Protein AF-A0A971GIY4-F1 (afdb_monomer)

Nearest PDB structures (foldseek):
  2h5n-assembly1_B  TM=6.852E-01  e=3.416E-02  Porphyromonas gingivalis

pLDDT: mean 82.73, std 12.18, range [29.19, 94.88]

Foldseek 3Di:
DPDQDDLLLLLLLLLLLCLLQCVVVDRDPVLVVLSVVLCVVSVPPPVVVSVVVSVVQPVDPVSSLVSLLVCLVPPCLLVSLLSSVVSNVVDPDGDPSSCVSSVSSCVSNVHDVVVSVVVD

Solvent-accessible surface area (backbone atoms only — not comparable to full-atom values): 7146 Å² total; per-residue (Å²): 127,86,81,74,76,51,73,69,55,48,38,50,42,52,51,52,43,51,47,47,58,38,68,88,73,63,77,48,73,68,54,53,50,52,47,51,55,51,41,53,76,70,66,59,74,63,60,71,61,50,48,54,51,33,60,75,68,43,82,46,72,65,48,45,50,55,54,49,60,73,42,50,83,49,90,52,54,69,59,44,51,51,51,45,52,51,52,47,68,75,41,95,74,76,51,77,78,36,44,47,64,57,51,50,47,23,63,67,52,76,45,64,60,71,63,58,66,75,73,112

Sequence (120 aa):
MPATMTRDEQKVLLAMCRYVINSDGIITEDEIGKLHEIISKAGLRDYDELFNEVDGEISSTDDLKIKIDSLKTSRNRKKIIQYCIQLSRMDSFITYDEVDIIVYAADAWDVNLKELMNKG

Radius of gyration: 13.17 Å; Cα contacts (8 Å, |Δi|>4): 98; chains: 1; bounding box: 33×27×30 Å

Structure (mmCIF, N/CA/C/O backbone):
data_AF-A0A971GIY4-F1
#
_entry.id   AF-A0A971GIY4-F1
#
loop_
_atom_site.group_PDB
_atom_site.id
_atom_site.type_symbol
_atom_site.label_atom_id
_atom_site.label_alt_id
_atom_site.label_comp_id
_atom_site.label_asym_id
_atom_site.label_entity_id
_atom_site.label_seq_id
_atom_site.pdbx_PDB_ins_code
_atom_site.Cartn_x
_atom_site.Cartn_y
_atom_site.Cartn_z
_atom_site.occupancy
_atom_site.B_iso_or_equiv
_atom_site.auth_seq_id
_atom_site.auth_comp_id
_atom_site.auth_asym_id
_atom_site.auth_atom_id
_atom_site.pdbx_PDB_model_num
ATOM 1 N N . MET A 1 1 ? -20.346 11.668 5.431 1.00 29.19 1 MET A N 1
ATOM 2 C CA . MET A 1 1 ? -19.066 12.366 5.175 1.00 29.19 1 MET A CA 1
ATOM 3 C C . MET A 1 1 ? -18.168 11.414 4.404 1.00 29.19 1 MET A C 1
ATOM 5 O O . MET A 1 1 ? -18.188 10.238 4.761 1.00 29.19 1 MET A O 1
ATOM 9 N N . PRO A 1 2 ? -17.444 11.846 3.356 1.00 45.22 2 PRO A N 1
ATOM 10 C CA . PRO A 1 2 ? -16.408 10.994 2.782 1.00 45.22 2 PRO A CA 1
ATOM 11 C C . PRO A 1 2 ? -15.403 10.703 3.899 1.00 45.22 2 PRO A C 1
ATOM 13 O O . PRO A 1 2 ? -14.942 11.627 4.564 1.00 45.22 2 PRO A O 1
ATOM 16 N N . ALA A 1 3 ? -15.164 9.427 4.190 1.00 58.69 3 ALA A N 1
ATOM 17 C CA . ALA A 1 3 ? -14.228 9.050 5.236 1.00 58.69 3 ALA A CA 1
ATOM 18 C C . ALA A 1 3 ? -12.821 9.447 4.775 1.00 58.69 3 ALA A C 1
ATOM 20 O O . ALA A 1 3 ? -12.294 8.886 3.815 1.00 58.69 3 ALA A O 1
ATOM 21 N N . THR A 1 4 ? -12.243 10.457 5.417 1.00 81.88 4 THR A N 1
ATOM 22 C CA . THR A 1 4 ? -10.824 10.775 5.271 1.00 81.88 4 THR A CA 1
ATOM 23 C C . THR A 1 4 ? -10.024 9.573 5.764 1.00 81.88 4 THR A C 1
ATOM 25 O O . THR A 1 4 ? -10.399 8.970 6.771 1.00 81.88 4 THR A O 1
ATOM 28 N N . MET A 1 5 ? -8.969 9.193 5.041 1.00 87.69 5 MET A N 1
ATOM 29 C CA . MET A 1 5 ? -8.117 8.088 5.477 1.00 87.69 5 MET A CA 1
ATOM 30 C C . MET A 1 5 ? -7.412 8.437 6.790 1.00 87.69 5 MET A C 1
ATOM 32 O O . MET A 1 5 ? -6.985 9.579 6.976 1.00 87.69 5 MET A O 1
ATOM 36 N N . THR A 1 6 ? -7.296 7.465 7.691 1.00 91.06 6 THR A N 1
ATOM 37 C CA . THR A 1 6 ? -6.450 7.578 8.887 1.00 91.06 6 THR A CA 1
ATOM 38 C C . THR A 1 6 ? -4.972 7.545 8.495 1.00 91.06 6 THR A C 1
ATOM 40 O O . THR A 1 6 ? -4.631 7.110 7.398 1.00 91.06 6 THR A O 1
ATOM 43 N N . ARG A 1 7 ? -4.070 7.961 9.394 1.00 89.00 7 ARG A N 1
ATOM 44 C CA . ARG A 1 7 ? -2.624 7.904 9.121 1.00 89.00 7 ARG A CA 1
ATOM 45 C C . ARG A 1 7 ? -2.156 6.473 8.821 1.00 89.00 7 ARG A C 1
ATOM 47 O O . ARG A 1 7 ? -1.392 6.283 7.887 1.00 89.00 7 ARG A O 1
ATOM 54 N N . ASP A 1 8 ? -2.678 5.467 9.524 1.00 91.12 8 ASP A N 1
ATOM 55 C CA . ASP A 1 8 ? -2.352 4.058 9.249 1.00 91.12 8 ASP A CA 1
ATOM 56 C C . ASP A 1 8 ? -2.860 3.593 7.877 1.00 91.12 8 ASP A C 1
ATOM 58 O O . ASP A 1 8 ? -2.151 2.899 7.153 1.00 91.12 8 ASP A O 1
ATOM 62 N N . GLU A 1 9 ? -4.062 4.015 7.475 1.00 92.81 9 GLU A N 1
ATOM 63 C CA . GLU A 1 9 ? -4.601 3.726 6.140 1.00 92.81 9 GLU A CA 1
ATOM 64 C C . GLU A 1 9 ? -3.770 4.392 5.037 1.00 92.81 9 GLU A C 1
ATOM 66 O O . GLU A 1 9 ? -3.538 3.793 3.988 1.00 92.81 9 GLU A O 1
ATOM 71 N N . GLN A 1 10 ? -3.288 5.611 5.285 1.00 91.94 10 GLN A N 1
ATOM 72 C CA . GLN A 1 10 ? -2.386 6.326 4.384 1.00 91.94 10 GLN A CA 1
ATOM 73 C C . GLN A 1 10 ? -1.034 5.615 4.257 1.00 91.94 10 GLN A C 1
ATOM 75 O O . GLN A 1 10 ? -0.548 5.446 3.140 1.00 91.94 10 GLN A O 1
ATOM 80 N N . LYS A 1 11 ? -0.460 5.150 5.376 1.00 91.94 11 LYS A N 1
ATOM 81 C CA . LYS A 1 11 ? 0.783 4.361 5.391 1.00 91.94 11 LYS A CA 1
ATOM 82 C C . LYS A 1 11 ? 0.642 3.084 4.578 1.00 91.94 11 LYS A C 1
ATOM 84 O O . LYS A 1 11 ? 1.487 2.806 3.734 1.00 91.94 11 LYS A O 1
ATOM 89 N N . VAL A 1 12 ? -0.437 2.331 4.800 1.00 93.38 12 VAL A N 1
ATOM 90 C CA . VAL A 1 12 ? -0.688 1.082 4.067 1.00 93.38 12 VAL A CA 1
ATOM 91 C C . VAL A 1 12 ? -0.891 1.346 2.581 1.00 93.38 12 VAL A C 1
ATOM 93 O O . VAL A 1 12 ? -0.303 0.639 1.770 1.00 93.38 12 VAL A O 1
ATOM 96 N N . LEU A 1 13 ? -1.647 2.384 2.210 1.00 93.12 13 LEU A N 1
ATOM 97 C CA . LEU A 1 13 ? -1.787 2.773 0.807 1.00 93.12 13 LEU A CA 1
ATOM 98 C C . LEU A 1 13 ? -0.425 3.074 0.171 1.00 93.12 13 LEU A C 1
ATOM 100 O O . LEU A 1 13 ? -0.110 2.513 -0.875 1.00 93.12 13 LEU A O 1
ATOM 104 N N . LEU A 1 14 ? 0.384 3.928 0.803 1.00 91.31 14 LEU A N 1
ATOM 105 C CA . LEU A 1 14 ? 1.689 4.306 0.268 1.00 91.31 14 LEU A CA 1
ATOM 106 C C . LEU A 1 14 ? 2.623 3.095 0.145 1.00 91.31 14 LEU A C 1
ATOM 108 O O . LEU A 1 14 ? 3.258 2.916 -0.891 1.00 91.31 14 LEU A O 1
ATOM 112 N N . ALA A 1 15 ? 2.671 2.240 1.166 1.00 91.44 15 ALA A N 1
ATOM 113 C CA . ALA A 1 15 ? 3.507 1.046 1.168 1.00 91.44 15 ALA A CA 1
ATOM 114 C C . ALA A 1 15 ? 3.085 0.029 0.097 1.00 91.44 15 ALA A C 1
ATOM 116 O O . ALA A 1 15 ? 3.938 -0.511 -0.605 1.00 91.44 15 ALA A O 1
ATOM 117 N N . MET A 1 16 ? 1.778 -0.191 -0.083 1.00 90.94 16 MET A N 1
ATOM 118 C CA . MET A 1 16 ? 1.265 -1.033 -1.167 1.00 90.94 16 MET A CA 1
ATOM 119 C C . MET A 1 16 ? 1.603 -0.443 -2.536 1.00 90.94 16 MET A C 1
ATOM 121 O O . MET A 1 16 ? 2.064 -1.166 -3.410 1.00 90.94 16 MET A O 1
ATOM 125 N N . CYS A 1 17 ? 1.418 0.865 -2.726 1.00 88.81 17 CYS A N 1
ATOM 126 C CA . CYS A 1 17 ? 1.769 1.528 -3.977 1.00 88.81 17 CYS A CA 1
ATOM 127 C C . CYS A 1 17 ? 3.269 1.427 -4.284 1.00 88.81 17 CYS A C 1
ATOM 129 O O . CYS A 1 17 ? 3.620 1.122 -5.418 1.00 88.81 17 CYS A O 1
ATOM 131 N N . ARG A 1 18 ? 4.139 1.609 -3.281 1.00 85.94 18 ARG A N 1
ATOM 132 C CA . ARG A 1 18 ? 5.591 1.418 -3.413 1.00 85.94 18 ARG A CA 1
ATOM 133 C C . ARG A 1 18 ? 5.938 -0.013 -3.817 1.00 85.94 18 ARG A C 1
ATOM 135 O O . ARG A 1 18 ? 6.818 -0.197 -4.641 1.00 85.94 18 ARG A O 1
ATOM 142 N N . TYR A 1 19 ? 5.260 -1.010 -3.250 1.00 85.88 19 TYR A N 1
ATOM 143 C CA . TYR A 1 19 ? 5.490 -2.409 -3.609 1.00 85.88 19 TYR A CA 1
ATOM 144 C C . TYR A 1 19 ? 5.118 -2.693 -5.069 1.00 85.88 19 TYR A C 1
ATOM 146 O O . TYR A 1 19 ? 5.875 -3.348 -5.773 1.00 85.88 19 TYR A O 1
ATOM 154 N N . VAL A 1 20 ? 3.988 -2.148 -5.529 1.00 83.69 20 VAL A N 1
ATOM 155 C CA . VAL A 1 20 ? 3.498 -2.325 -6.907 1.00 83.69 20 VAL A CA 1
ATOM 156 C C . VAL A 1 20 ? 4.458 -1.734 -7.946 1.00 83.69 20 VAL A C 1
ATOM 158 O O . VAL A 1 20 ? 4.572 -2.299 -9.020 1.00 83.69 20 VAL A O 1
ATOM 161 N N . ILE A 1 21 ? 5.145 -0.628 -7.640 1.00 80.25 21 ILE A N 1
ATOM 162 C CA . ILE A 1 21 ? 6.078 0.046 -8.571 1.00 80.25 21 ILE A CA 1
ATOM 163 C C . ILE A 1 21 ? 7.552 -0.343 -8.376 1.00 80.25 21 ILE A C 1
ATOM 165 O O . ILE A 1 21 ? 8.417 0.243 -9.004 1.00 80.25 21 ILE A O 1
ATOM 169 N N . ASN A 1 22 ? 7.872 -1.219 -7.420 1.00 74.94 22 ASN A N 1
ATOM 170 C CA . ASN A 1 22 ? 9.259 -1.583 -7.085 1.00 74.94 22 ASN A CA 1
ATOM 171 C C . ASN A 1 22 ? 9.495 -3.097 -7.179 1.00 74.94 22 ASN A C 1
ATOM 173 O O . ASN A 1 22 ? 10.428 -3.636 -6.583 1.00 74.94 22 ASN A O 1
ATOM 177 N N . SER A 1 23 ? 8.619 -3.809 -7.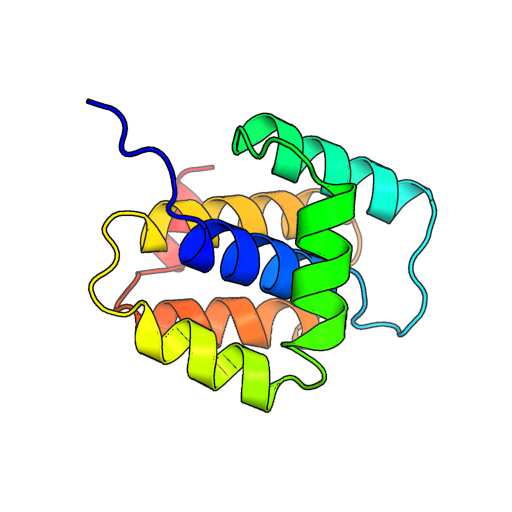875 1.00 62.75 23 SER A N 1
ATOM 178 C CA . SER A 1 23 ? 8.730 -5.250 -8.105 1.00 62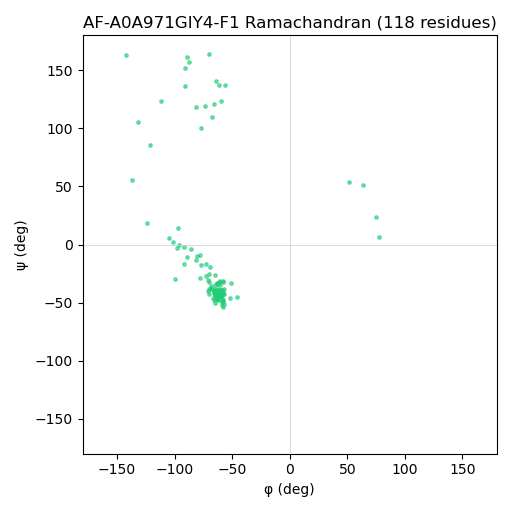.75 23 SER A CA 1
ATOM 179 C C . SER A 1 23 ? 9.965 -5.641 -8.909 1.00 62.75 23 SER A C 1
ATOM 181 O O . SER A 1 23 ? 10.541 -6.699 -8.661 1.00 62.75 23 SER A O 1
ATOM 183 N N . ASP A 1 24 ? 10.392 -4.793 -9.843 1.00 65.31 24 ASP A N 1
ATOM 184 C CA . ASP A 1 24 ? 11.569 -5.003 -10.687 1.00 65.31 24 ASP A CA 1
ATOM 185 C C . ASP A 1 24 ? 12.874 -4.523 -10.020 1.00 65.31 24 ASP A C 1
ATOM 187 O O . ASP A 1 24 ? 13.972 -4.743 -10.540 1.00 65.31 24 ASP A O 1
ATOM 191 N N . GLY A 1 25 ? 12.761 -3.920 -8.830 1.00 64.94 25 GLY A N 1
ATOM 192 C CA . GLY A 1 25 ? 13.865 -3.400 -8.034 1.00 64.94 25 GLY A CA 1
ATOM 193 C C . GLY A 1 25 ? 14.435 -2.063 -8.519 1.00 64.94 25 GLY A C 1
ATOM 194 O O . GLY A 1 25 ? 15.460 -1.636 -7.975 1.00 64.94 25 GLY A O 1
ATOM 195 N N . ILE A 1 26 ? 13.825 -1.405 -9.515 1.00 71.19 26 ILE A N 1
ATOM 196 C CA . ILE A 1 26 ? 14.273 -0.112 -10.048 1.00 71.19 26 ILE A CA 1
ATOM 197 C C . ILE A 1 26 ? 13.087 0.849 -10.147 1.00 71.19 26 ILE A C 1
ATOM 199 O O . ILE A 1 26 ? 12.320 0.810 -11.092 1.00 71.19 26 ILE A O 1
ATOM 203 N N . ILE A 1 27 ? 13.018 1.814 -9.229 1.00 72.31 27 ILE A N 1
ATOM 204 C CA . ILE A 1 27 ? 12.015 2.881 -9.308 1.00 72.31 27 ILE A CA 1
ATOM 205 C C . ILE A 1 27 ? 12.485 3.966 -10.288 1.00 72.31 27 ILE A C 1
ATOM 207 O O . ILE A 1 27 ? 13.505 4.629 -10.065 1.00 72.31 27 ILE A O 1
ATOM 211 N N . THR A 1 28 ? 11.719 4.182 -11.351 1.00 79.00 28 THR A N 1
ATOM 212 C CA . THR A 1 28 ? 11.931 5.216 -12.373 1.00 79.00 28 THR A CA 1
ATOM 213 C C . THR A 1 28 ? 11.251 6.547 -12.021 1.00 79.00 28 THR A C 1
ATOM 215 O O . THR A 1 28 ? 10.323 6.613 -11.211 1.00 79.00 28 THR A O 1
ATOM 218 N N . GLU A 1 29 ? 11.681 7.647 -12.656 1.00 81.62 29 GLU A N 1
ATOM 219 C CA . GLU A 1 29 ? 11.042 8.965 -12.482 1.00 81.62 29 GLU A CA 1
ATOM 220 C C . GLU A 1 29 ? 9.565 8.964 -12.915 1.00 81.62 29 GLU A C 1
ATOM 222 O O . GLU A 1 29 ? 8.730 9.612 -12.277 1.00 81.62 29 GLU A O 1
ATOM 227 N N . ASP A 1 30 ? 9.224 8.196 -13.953 1.00 81.69 30 ASP A N 1
ATOM 228 C CA . ASP A 1 30 ? 7.847 8.055 -14.430 1.00 81.69 30 ASP A CA 1
ATOM 229 C C . ASP A 1 30 ? 6.957 7.374 -13.377 1.00 81.69 30 ASP A C 1
ATOM 231 O O . ASP A 1 30 ? 5.828 7.809 -13.136 1.00 81.69 30 ASP A O 1
ATOM 235 N N . GLU A 1 31 ? 7.456 6.342 -12.698 1.00 79.12 31 GLU A N 1
ATOM 236 C CA . GLU A 1 31 ? 6.731 5.653 -11.621 1.00 79.12 31 GLU A CA 1
ATOM 237 C C . GLU A 1 31 ? 6.549 6.530 -10.388 1.00 79.12 31 GLU A C 1
ATOM 239 O O . GLU A 1 31 ? 5.467 6.540 -9.793 1.00 79.12 31 GLU A O 1
ATOM 244 N N . ILE A 1 32 ? 7.560 7.331 -10.046 1.00 82.75 32 ILE A N 1
ATOM 245 C CA . ILE A 1 32 ? 7.450 8.354 -9.000 1.00 82.75 32 ILE A CA 1
ATOM 246 C C . ILE A 1 32 ? 6.343 9.352 -9.364 1.00 82.75 32 ILE A C 1
ATOM 248 O O . ILE A 1 32 ? 5.496 9.673 -8.526 1.00 82.75 32 ILE A O 1
ATOM 252 N N . GLY A 1 33 ? 6.281 9.794 -10.623 1.00 84.81 33 GLY A N 1
ATOM 253 C CA . GLY A 1 33 ? 5.212 10.660 -11.123 1.00 84.81 33 GLY A CA 1
ATOM 254 C C . GLY A 1 33 ? 3.816 10.044 -10.960 1.00 84.81 33 GLY A C 1
ATOM 255 O O . GLY A 1 33 ? 2.910 10.688 -10.418 1.00 84.81 33 GLY A O 1
ATOM 256 N N . LYS A 1 34 ? 3.643 8.777 -11.359 1.00 85.12 34 LYS A N 1
ATOM 257 C CA . LYS A 1 34 ? 2.374 8.035 -11.205 1.00 85.12 34 LYS A CA 1
ATOM 258 C C . LYS A 1 34 ? 1.991 7.862 -9.734 1.00 85.12 34 LYS A C 1
ATOM 260 O O . LYS A 1 34 ? 0.822 8.035 -9.374 1.00 85.12 34 LYS A O 1
ATOM 265 N N . LEU A 1 35 ? 2.964 7.569 -8.870 1.00 85.56 35 LEU A N 1
ATOM 266 C CA . LEU A 1 35 ? 2.760 7.478 -7.428 1.00 85.56 35 LEU A CA 1
ATOM 267 C C . LEU A 1 35 ? 2.233 8.805 -6.876 1.00 85.56 35 LEU A C 1
ATOM 269 O O . LEU A 1 35 ? 1.181 8.822 -6.236 1.00 85.56 35 LEU A O 1
ATOM 273 N N . HIS A 1 36 ? 2.894 9.926 -7.177 1.00 86.50 36 HIS A N 1
ATOM 274 C CA . HIS A 1 36 ? 2.443 11.249 -6.740 1.00 86.50 36 HIS A CA 1
ATOM 275 C C . HIS A 1 36 ? 1.022 11.576 -7.212 1.00 86.50 36 HIS A C 1
ATOM 277 O O . HIS A 1 36 ? 0.240 12.145 -6.442 1.00 86.50 36 HIS A O 1
ATOM 283 N N . GLU A 1 37 ? 0.647 11.187 -8.433 1.00 87.50 37 GLU A N 1
ATOM 284 C CA . GLU A 1 37 ? -0.719 11.364 -8.931 1.00 87.50 37 GLU A CA 1
ATOM 285 C C . GLU A 1 37 ? -1.740 10.603 -8.068 1.00 87.50 37 GLU A C 1
ATOM 287 O O . GLU A 1 37 ? -2.773 11.163 -7.684 1.00 87.50 37 GLU A O 1
ATOM 292 N N . ILE A 1 38 ? -1.448 9.353 -7.704 1.00 88.19 38 ILE A N 1
ATOM 293 C CA . ILE A 1 38 ? -2.316 8.530 -6.851 1.00 88.19 38 ILE A CA 1
ATOM 294 C C . ILE A 1 38 ? -2.412 9.090 -5.431 1.00 88.19 38 ILE A C 1
ATOM 296 O O . ILE A 1 38 ? -3.518 9.228 -4.902 1.00 88.19 38 ILE A O 1
ATOM 300 N N . ILE A 1 39 ? -1.285 9.473 -4.831 1.00 85.38 39 ILE A N 1
ATOM 301 C CA . ILE A 1 39 ? -1.230 10.077 -3.491 1.00 85.38 39 ILE A CA 1
ATOM 302 C C . ILE A 1 39 ? -2.039 11.381 -3.450 1.00 85.38 39 ILE A C 1
ATOM 304 O O . ILE A 1 39 ? -2.853 11.585 -2.542 1.00 85.38 39 ILE A O 1
ATOM 308 N N . SER A 1 40 ? -1.894 12.224 -4.474 1.00 85.81 40 SER A N 1
ATOM 309 C CA . SER A 1 40 ? -2.659 13.464 -4.619 1.00 85.81 40 SER A CA 1
ATOM 310 C C . SER A 1 40 ? -4.163 13.194 -4.760 1.00 85.81 40 SER A C 1
ATOM 312 O O . SER A 1 40 ? -4.970 13.767 -4.022 1.00 85.81 40 SER A O 1
ATOM 314 N N . LYS A 1 41 ? -4.567 12.243 -5.619 1.00 85.81 41 LYS A N 1
ATOM 315 C CA . LYS A 1 41 ? -5.976 11.814 -5.778 1.00 85.81 41 LYS A CA 1
ATOM 316 C C . LYS A 1 41 ? -6.575 11.230 -4.501 1.00 85.81 41 LYS A C 1
ATOM 318 O O . LYS A 1 41 ? -7.781 11.347 -4.268 1.00 85.81 41 LYS A O 1
ATOM 323 N N . ALA A 1 42 ? -5.758 10.570 -3.692 1.00 83.12 42 ALA A N 1
ATOM 324 C CA . ALA A 1 42 ? -6.156 10.028 -2.402 1.00 83.12 42 ALA A CA 1
ATOM 325 C C . ALA A 1 42 ? -6.242 11.104 -1.303 1.00 83.12 42 ALA A C 1
ATOM 327 O O . ALA A 1 42 ? -6.816 10.848 -0.240 1.00 83.12 42 ALA A O 1
ATOM 328 N N . GLY A 1 43 ? -5.780 12.326 -1.586 1.00 83.44 43 GLY A N 1
ATOM 329 C CA . GLY A 1 43 ? -5.840 13.471 -0.681 1.00 83.44 43 GLY A CA 1
ATOM 330 C C . GLY A 1 43 ? -4.822 13.388 0.452 1.00 83.44 43 GLY A C 1
ATOM 331 O O . GLY A 1 43 ? -5.052 13.969 1.515 1.00 83.44 43 GLY A O 1
ATOM 332 N N . LEU A 1 44 ? -3.735 12.640 0.251 1.00 82.25 44 LEU A N 1
ATOM 333 C CA . LEU A 1 44 ? -2.665 12.519 1.228 1.00 82.25 44 LEU A CA 1
ATOM 334 C C . LEU A 1 44 ? -1.860 13.815 1.229 1.00 82.25 44 LEU A C 1
ATOM 336 O O . LEU A 1 44 ? -1.315 14.235 0.210 1.00 82.25 44 LEU A O 1
ATOM 340 N N . ARG A 1 45 ? -1.837 14.463 2.390 1.00 72.00 45 ARG A N 1
ATOM 341 C CA . ARG A 1 45 ? -0.978 15.614 2.661 1.00 72.00 45 ARG A CA 1
ATOM 342 C C . ARG A 1 45 ? 0.334 15.099 3.246 1.00 72.00 45 ARG A C 1
ATOM 344 O O . ARG A 1 45 ? 0.343 14.028 3.850 1.00 72.00 45 ARG A O 1
ATOM 351 N N . ASP A 1 46 ? 1.408 15.853 3.035 1.00 81.62 46 ASP A N 1
ATOM 352 C CA . ASP A 1 46 ? 2.716 15.587 3.645 1.00 81.62 46 ASP A CA 1
ATOM 353 C C . ASP A 1 46 ? 3.337 14.250 3.197 1.00 81.62 46 ASP A C 1
ATOM 355 O O . ASP A 1 46 ? 3.746 13.419 4.006 1.00 81.62 46 ASP A O 1
ATOM 359 N N . TYR A 1 47 ? 3.390 14.041 1.875 1.00 82.75 47 TYR A N 1
ATOM 360 C CA . TYR A 1 47 ? 3.949 12.8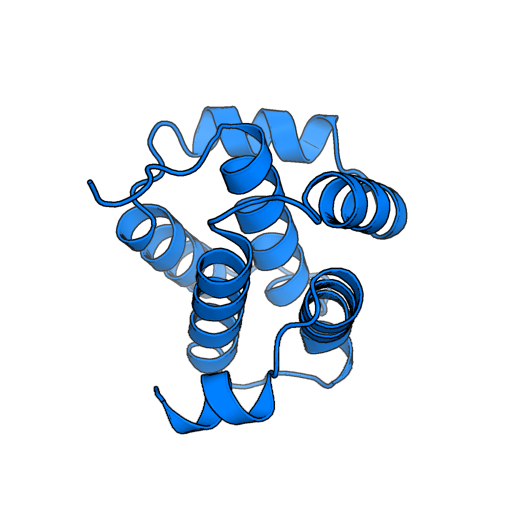31 1.262 1.00 82.75 47 TYR A CA 1
ATOM 361 C C . TYR A 1 47 ? 5.354 12.501 1.774 1.00 82.75 47 TYR A C 1
ATOM 363 O O . TYR A 1 47 ? 5.593 11.354 2.128 1.00 82.75 47 TYR A O 1
ATOM 371 N N . ASP A 1 48 ? 6.252 13.486 1.858 1.00 84.62 48 ASP A N 1
ATOM 372 C CA . ASP A 1 48 ? 7.644 13.253 2.263 1.00 84.62 48 ASP A CA 1
ATOM 373 C C . ASP A 1 48 ? 7.746 12.715 3.697 1.00 84.62 48 ASP A C 1
ATOM 375 O O . ASP A 1 48 ? 8.515 11.797 3.977 1.00 84.62 48 ASP A O 1
ATOM 379 N N . GLU A 1 49 ? 6.942 13.252 4.618 1.00 88.19 49 GLU A N 1
ATOM 380 C CA . GLU A 1 49 ? 6.890 12.772 6.001 1.00 88.19 49 GLU A CA 1
ATOM 381 C C . GLU A 1 49 ? 6.336 11.346 6.054 1.00 88.19 49 GLU A C 1
ATOM 383 O O . GLU A 1 49 ? 6.938 10.464 6.665 1.00 88.19 49 GLU A O 1
ATOM 388 N N . LEU A 1 50 ? 5.223 11.098 5.361 1.00 88.69 50 LEU A N 1
ATOM 389 C CA . LEU A 1 50 ? 4.616 9.775 5.310 1.00 88.69 50 LEU A CA 1
ATOM 390 C C . LEU A 1 50 ? 5.544 8.740 4.668 1.00 88.69 50 LEU A C 1
ATOM 392 O O . LEU A 1 50 ? 5.586 7.598 5.117 1.00 88.69 50 LEU A O 1
ATOM 396 N N . PHE A 1 51 ? 6.280 9.131 3.632 1.00 87.69 51 PHE A N 1
ATOM 397 C CA . PHE A 1 51 ? 7.261 8.283 2.975 1.00 87.69 51 PHE A CA 1
ATOM 398 C C . PHE A 1 51 ? 8.371 7.891 3.945 1.00 87.69 51 PHE A C 1
ATOM 400 O O . PHE A 1 51 ? 8.658 6.705 4.071 1.00 87.69 51 PHE A O 1
ATOM 407 N N . ASN A 1 52 ? 8.920 8.850 4.693 1.00 87.56 52 ASN A N 1
ATOM 408 C CA . ASN A 1 52 ? 9.933 8.573 5.713 1.00 87.56 52 ASN A CA 1
ATOM 409 C C . ASN A 1 52 ? 9.399 7.663 6.833 1.00 87.56 52 ASN A C 1
ATOM 411 O O . ASN A 1 52 ? 10.103 6.761 7.282 1.00 87.56 52 ASN A O 1
ATOM 415 N N . GLU A 1 53 ? 8.152 7.863 7.273 1.00 89.81 53 GLU A N 1
ATOM 416 C CA . GLU A 1 53 ? 7.508 6.976 8.251 1.00 89.81 53 GLU A CA 1
ATOM 417 C C . GLU A 1 53 ? 7.350 5.552 7.705 1.00 89.81 53 GLU A C 1
ATOM 419 O O . GLU A 1 53 ? 7.659 4.585 8.397 1.00 89.81 53 GLU A O 1
ATOM 424 N N . VAL A 1 54 ? 6.880 5.412 6.463 1.00 89.44 54 VAL A N 1
ATOM 425 C CA . VAL A 1 54 ? 6.713 4.107 5.813 1.00 89.44 54 VAL A CA 1
ATOM 426 C C . VAL A 1 54 ? 8.057 3.418 5.612 1.00 89.44 54 VAL A C 1
ATOM 428 O O . VAL A 1 54 ? 8.155 2.231 5.894 1.00 89.44 54 VAL A O 1
ATOM 431 N N . ASP A 1 55 ? 9.088 4.135 5.170 1.00 86.31 55 ASP A N 1
ATOM 432 C CA . ASP A 1 55 ? 10.423 3.570 4.960 1.00 86.31 55 ASP A CA 1
ATOM 433 C C . ASP A 1 55 ? 11.070 3.102 6.275 1.00 86.31 55 ASP A C 1
ATOM 435 O O . ASP A 1 55 ? 11.735 2.070 6.306 1.00 86.31 55 ASP A O 1
ATOM 439 N N . GLY A 1 56 ? 10.810 3.805 7.383 1.00 86.44 56 GLY A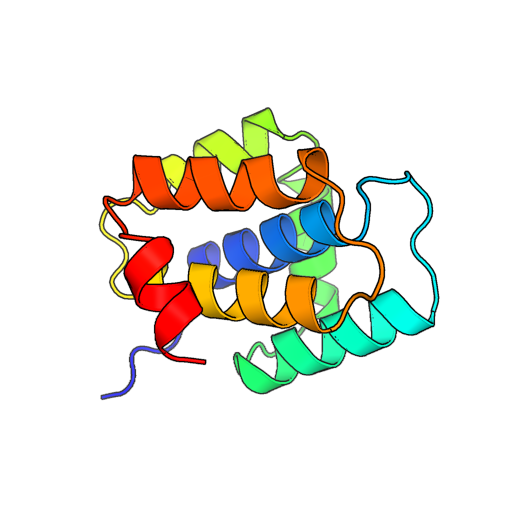 N 1
ATOM 440 C CA . GLY A 1 56 ? 11.277 3.408 8.713 1.00 86.44 56 GLY A CA 1
ATOM 441 C C . GLY A 1 56 ? 10.469 2.284 9.379 1.00 86.44 56 GLY A C 1
ATOM 442 O O . GLY A 1 56 ? 11.020 1.551 10.199 1.00 86.44 56 GLY A O 1
ATOM 443 N N . GLU A 1 57 ? 9.175 2.146 9.069 1.00 88.00 57 GLU A N 1
ATOM 444 C CA . GLU A 1 57 ? 8.280 1.167 9.714 1.00 88.00 57 GLU A CA 1
ATOM 445 C C . GLU A 1 57 ? 8.036 -0.108 8.898 1.00 88.00 57 GLU A C 1
ATOM 447 O O . GLU A 1 57 ? 7.735 -1.151 9.478 1.00 88.00 57 GLU A O 1
ATOM 452 N N . ILE A 1 58 ? 8.082 -0.026 7.569 1.00 88.12 58 ILE A N 1
ATOM 453 C CA . ILE A 1 58 ? 7.706 -1.107 6.653 1.00 88.12 58 ILE A CA 1
ATOM 454 C C . ILE A 1 58 ? 8.924 -1.425 5.793 1.00 88.12 58 ILE A C 1
ATOM 456 O O . ILE A 1 58 ? 9.096 -0.913 4.688 1.00 88.12 58 ILE A O 1
ATOM 460 N N . SER A 1 59 ? 9.778 -2.286 6.340 1.00 85.00 59 SER A N 1
ATOM 461 C CA . SER A 1 59 ? 11.050 -2.673 5.725 1.00 85.00 59 SER A CA 1
ATOM 462 C C . SER A 1 59 ? 10.940 -3.919 4.845 1.00 85.00 59 SER A C 1
ATOM 464 O O . SER A 1 59 ? 11.819 -4.197 4.030 1.00 85.00 59 SER A O 1
ATOM 466 N N . SER A 1 60 ? 9.858 -4.682 5.010 1.00 87.06 60 SER A N 1
ATOM 467 C CA . SER A 1 60 ? 9.641 -5.962 4.346 1.00 87.06 60 SER A CA 1
ATOM 468 C C . SER A 1 60 ? 8.182 -6.159 3.933 1.00 87.06 60 SER A C 1
ATOM 470 O O . SER A 1 60 ? 7.260 -5.512 4.438 1.00 87.06 60 SER A O 1
ATOM 472 N N . THR A 1 61 ? 7.952 -7.111 3.027 1.00 87.06 61 THR A N 1
ATOM 473 C CA . THR A 1 61 ? 6.596 -7.533 2.652 1.00 87.06 61 THR A CA 1
ATOM 474 C C . THR A 1 61 ? 5.822 -8.100 3.845 1.00 87.06 61 THR A C 1
ATOM 476 O O . THR A 1 61 ? 4.607 -7.936 3.908 1.00 87.06 61 THR A O 1
ATOM 479 N N . ASP A 1 62 ? 6.495 -8.730 4.810 1.00 90.19 62 ASP A N 1
ATOM 480 C CA . ASP A 1 62 ? 5.838 -9.266 6.006 1.00 90.19 62 ASP A CA 1
ATOM 481 C C . ASP A 1 62 ? 5.363 -8.146 6.944 1.00 90.19 62 ASP A C 1
ATOM 483 O O . ASP A 1 62 ? 4.227 -8.202 7.422 1.00 90.19 62 ASP A O 1
ATOM 487 N N . ASP A 1 63 ? 6.149 -7.076 7.116 1.00 91.81 63 ASP A N 1
ATOM 488 C CA . ASP A 1 63 ? 5.716 -5.877 7.854 1.00 91.81 63 ASP A CA 1
ATOM 489 C C . ASP A 1 63 ? 4.462 -5.265 7.214 1.00 91.81 63 ASP A C 1
ATOM 491 O O . ASP A 1 63 ? 3.500 -4.896 7.899 1.00 91.81 63 ASP A O 1
ATOM 495 N N . LEU A 1 64 ? 4.443 -5.207 5.879 1.00 92.00 64 LEU A N 1
ATOM 496 C CA . LEU A 1 64 ? 3.301 -4.707 5.123 1.00 92.00 64 LEU A CA 1
ATOM 497 C C . LEU A 1 64 ? 2.064 -5.588 5.324 1.00 92.00 64 LEU A C 1
ATOM 499 O O . LEU A 1 64 ? 0.980 -5.065 5.583 1.00 92.00 64 LEU A O 1
ATOM 503 N N . LYS A 1 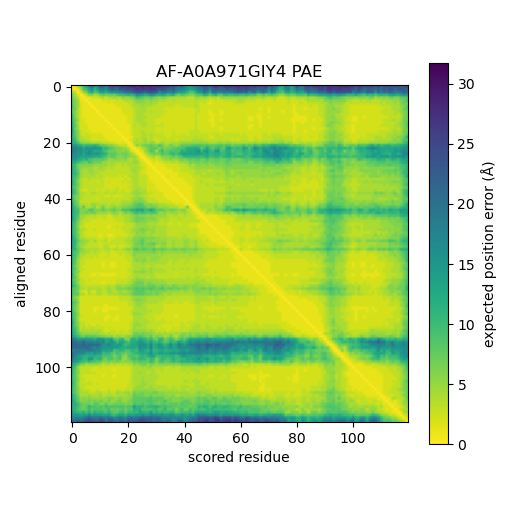65 ? 2.210 -6.915 5.268 1.00 93.31 65 LYS A N 1
ATOM 504 C CA . LYS A 1 65 ? 1.112 -7.861 5.527 1.00 93.31 65 LYS A CA 1
ATOM 505 C C . LYS A 1 65 ? 0.537 -7.696 6.933 1.00 93.31 65 LYS A C 1
ATOM 507 O O . LYS A 1 65 ? -0.681 -7.632 7.081 1.00 93.31 65 LYS A O 1
ATOM 512 N N . ILE A 1 66 ? 1.387 -7.519 7.947 1.00 94.12 66 ILE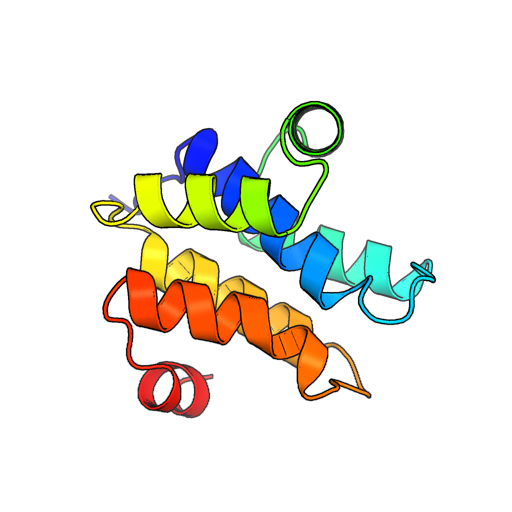 A N 1
ATOM 513 C CA . ILE A 1 66 ? 0.955 -7.251 9.330 1.00 94.12 66 ILE A CA 1
ATOM 514 C C . ILE A 1 66 ? 0.130 -5.958 9.408 1.00 94.12 66 ILE A C 1
ATOM 516 O O . ILE A 1 66 ? -0.922 -5.922 10.053 1.0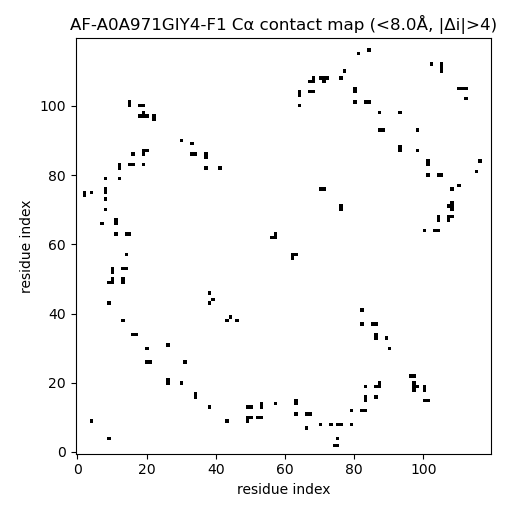0 94.12 66 ILE A O 1
ATOM 520 N N . LYS A 1 67 ? 0.575 -4.888 8.739 1.00 93.38 67 LYS A N 1
ATOM 521 C CA . LYS A 1 67 ? -0.162 -3.614 8.692 1.00 93.38 67 LYS A CA 1
ATOM 522 C C . LYS A 1 67 ? -1.469 -3.729 7.900 1.00 93.38 67 LYS A C 1
ATOM 524 O O . LYS A 1 67 ? -2.467 -3.130 8.286 1.00 93.38 67 LYS A O 1
ATOM 529 N N . ILE A 1 68 ? -1.504 -4.518 6.830 1.00 94.56 68 ILE A N 1
ATOM 530 C CA . ILE A 1 68 ? -2.738 -4.824 6.093 1.00 94.56 68 ILE A CA 1
ATOM 531 C C . ILE A 1 68 ? -3.728 -5.552 7.011 1.00 94.56 68 ILE A C 1
ATOM 533 O O . ILE A 1 68 ? -4.892 -5.155 7.115 1.00 94.56 68 ILE A O 1
ATOM 537 N N . ASP A 1 69 ? -3.268 -6.572 7.731 1.00 94.62 69 ASP A N 1
ATOM 538 C CA . ASP A 1 69 ? -4.095 -7.358 8.645 1.00 94.62 69 ASP A CA 1
ATOM 539 C C . ASP A 1 69 ? -4.667 -6.527 9.801 1.00 94.62 69 ASP A C 1
ATOM 541 O O . ASP A 1 69 ? -5.803 -6.761 10.229 1.00 94.62 69 ASP A O 1
ATOM 545 N N . SER A 1 70 ? -3.933 -5.520 10.282 1.00 93.50 70 SER A N 1
ATOM 546 C CA . SER A 1 70 ? -4.420 -4.625 11.339 1.00 93.50 70 SER A CA 1
ATOM 547 C C . SER A 1 70 ? -5.565 -3.710 10.876 1.00 93.50 70 SER A C 1
ATOM 549 O O . SER A 1 70 ? -6.356 -3.245 11.699 1.00 93.50 70 SER A O 1
ATOM 551 N N . LEU A 1 71 ? -5.726 -3.514 9.561 1.00 93.12 71 LEU A N 1
ATOM 552 C CA . LEU A 1 71 ? -6.759 -2.667 8.957 1.00 93.12 71 LEU A CA 1
ATOM 553 C C . LEU A 1 71 ? -8.009 -3.425 8.481 1.00 93.12 71 LEU A C 1
ATOM 555 O O . LEU A 1 71 ? -8.848 -2.844 7.791 1.00 93.12 71 LEU A O 1
ATOM 559 N N . LYS A 1 72 ? -8.218 -4.684 8.886 1.00 89.56 72 LYS A N 1
ATOM 560 C CA . LYS A 1 72 ? -9.404 -5.488 8.501 1.00 89.56 72 LYS A CA 1
ATOM 561 C C . LYS A 1 72 ? -10.752 -4.796 8.737 1.00 89.56 72 LYS A C 1
ATOM 563 O O . LYS A 1 72 ? -11.700 -4.980 7.974 1.00 89.56 72 LYS A O 1
ATOM 568 N N . THR A 1 73 ? -10.847 -3.968 9.774 1.00 88.19 73 THR A N 1
ATOM 569 C CA . THR A 1 73 ? -12.071 -3.231 10.134 1.00 88.19 73 THR A CA 1
ATOM 570 C C . THR A 1 73 ? -12.156 -1.836 9.506 1.00 88.19 73 THR A C 1
ATOM 572 O O . THR A 1 73 ? -13.177 -1.157 9.662 1.00 88.19 73 THR A O 1
ATOM 575 N N . SER A 1 74 ? -11.133 -1.414 8.752 1.00 90.44 74 SER A N 1
ATOM 576 C CA . SER A 1 74 ? -11.099 -0.126 8.058 1.00 90.44 74 SER A CA 1
ATOM 577 C C . SER A 1 74 ? -12.300 0.030 7.126 1.00 90.44 74 SER A C 1
ATOM 579 O O . SER A 1 74 ? -12.674 -0.876 6.373 1.00 90.44 74 SER A O 1
ATOM 581 N N . ARG A 1 75 ? -12.895 1.226 7.126 1.00 90.25 75 ARG A N 1
ATOM 582 C CA . ARG A 1 75 ? -13.961 1.596 6.178 1.00 90.25 75 ARG A CA 1
ATOM 583 C C . ARG A 1 75 ? -13.412 1.936 4.790 1.00 90.25 75 ARG A C 1
ATOM 585 O O . ARG A 1 75 ? -14.170 1.915 3.824 1.00 90.25 75 ARG A O 1
ATOM 592 N N . ASN A 1 76 ? -12.113 2.216 4.690 1.00 91.31 76 ASN A N 1
ATOM 593 C CA . ASN A 1 76 ? -11.441 2.667 3.475 1.00 91.31 76 ASN A CA 1
ATOM 594 C C . ASN A 1 76 ? -10.725 1.544 2.709 1.00 91.31 76 ASN A C 1
ATOM 596 O O . ASN A 1 76 ? -10.261 1.789 1.601 1.00 91.31 76 ASN A O 1
ATOM 600 N N . ARG A 1 77 ? -10.711 0.306 3.218 1.00 92.31 77 ARG A N 1
ATOM 601 C CA . ARG A 1 77 ? -10.064 -0.867 2.594 1.00 92.31 77 ARG A CA 1
ATOM 602 C C . ARG A 1 77 ? -10.337 -1.048 1.092 1.00 92.31 77 ARG A C 1
ATOM 604 O O . ARG A 1 77 ? -9.414 -1.222 0.304 1.00 92.31 77 ARG A O 1
ATOM 611 N N . LYS A 1 78 ? -11.597 -0.896 0.657 1.00 90.94 78 LYS A N 1
ATOM 612 C CA . LYS A 1 78 ? -11.960 -0.956 -0.775 1.00 90.94 78 LYS A CA 1
ATOM 613 C C . LYS A 1 78 ? -11.327 0.177 -1.584 1.00 90.94 78 LYS A C 1
ATOM 615 O O . LYS A 1 78 ? -10.894 -0.045 -2.707 1.00 90.94 78 LYS A O 1
ATOM 620 N N . LYS A 1 79 ? -11.279 1.380 -1.011 1.00 90.94 79 LYS A N 1
ATOM 621 C CA . LYS A 1 79 ? -10.712 2.571 -1.647 1.00 90.94 79 LYS A CA 1
ATOM 622 C C . LYS A 1 79 ? -9.189 2.467 -1.766 1.00 90.94 79 LYS A C 1
ATOM 624 O O . LYS A 1 79 ? -8.646 2.853 -2.792 1.00 90.94 79 LYS A O 1
ATOM 629 N N . ILE A 1 80 ? -8.523 1.900 -0.758 1.00 92.12 80 ILE A N 1
ATOM 630 C CA . ILE A 1 80 ? -7.082 1.600 -0.796 1.00 92.12 80 ILE A CA 1
ATOM 631 C C . ILE A 1 80 ? -6.781 0.667 -1.975 1.00 92.12 80 ILE A C 1
ATOM 633 O O . ILE A 1 80 ? -6.008 1.032 -2.855 1.00 92.12 80 ILE A O 1
ATOM 637 N N . ILE A 1 81 ? -7.481 -0.472 -2.063 1.00 90.88 81 ILE A N 1
ATOM 638 C CA . ILE A 1 81 ? -7.320 -1.423 -3.176 1.00 90.88 81 ILE A CA 1
ATOM 639 C C . ILE A 1 81 ? -7.581 -0.755 -4.532 1.00 90.88 81 ILE A C 1
ATOM 641 O O . ILE A 1 81 ? -6.833 -0.976 -5.479 1.00 90.88 81 ILE A O 1
ATOM 645 N N . GLN A 1 82 ? -8.621 0.078 -4.641 1.00 89.94 82 GLN A N 1
ATOM 646 C CA . GLN A 1 82 ? -8.928 0.790 -5.885 1.00 89.94 82 GLN A CA 1
ATOM 647 C C . GLN A 1 82 ? -7.774 1.674 -6.361 1.00 89.94 82 GLN A C 1
ATOM 649 O O . GLN A 1 82 ? -7.479 1.673 -7.553 1.00 89.94 82 GLN A O 1
ATOM 654 N N . TYR A 1 83 ? -7.117 2.407 -5.460 1.00 90.62 83 TYR A N 1
ATOM 655 C CA . TYR A 1 83 ? -5.961 3.221 -5.830 1.00 90.62 83 TYR A CA 1
ATOM 656 C C . TYR A 1 83 ? -4.776 2.368 -6.282 1.00 90.62 83 TYR A C 1
ATOM 658 O O . TYR A 1 83 ? -4.149 2.707 -7.281 1.00 90.62 83 TYR A O 1
ATOM 666 N N . CYS A 1 84 ? -4.511 1.238 -5.623 1.00 88.81 84 CYS A N 1
ATOM 667 C CA . CYS A 1 84 ? -3.451 0.324 -6.049 1.00 88.81 84 CYS A CA 1
ATOM 668 C C . CYS A 1 84 ? -3.732 -0.284 -7.435 1.00 88.81 84 CYS A C 1
ATOM 670 O O . CYS A 1 84 ? -2.828 -0.343 -8.259 1.00 88.81 84 CYS A O 1
ATOM 672 N N . ILE A 1 85 ? -4.984 -0.658 -7.734 1.00 85.88 85 ILE A N 1
ATOM 673 C CA . ILE A 1 85 ? -5.386 -1.136 -9.073 1.00 85.88 85 ILE A CA 1
ATOM 674 C C . ILE A 1 85 ? -5.252 -0.026 -10.124 1.00 85.88 85 ILE A C 1
ATOM 676 O O . ILE A 1 85 ? -4.878 -0.285 -11.265 1.00 85.88 85 ILE A O 1
ATOM 680 N N . GLN A 1 86 ? -5.595 1.218 -9.779 1.00 86.50 86 GLN A N 1
ATOM 681 C CA . GLN A 1 86 ? -5.410 2.348 -10.692 1.00 86.50 86 GLN A CA 1
ATOM 682 C C . GLN A 1 86 ? -3.930 2.572 -10.990 1.00 86.50 86 GLN A C 1
ATOM 684 O O . GLN A 1 86 ? -3.581 2.714 -12.157 1.00 86.50 86 GLN A O 1
ATOM 689 N N . LEU A 1 87 ? -3.083 2.557 -9.956 1.00 85.44 87 LEU A N 1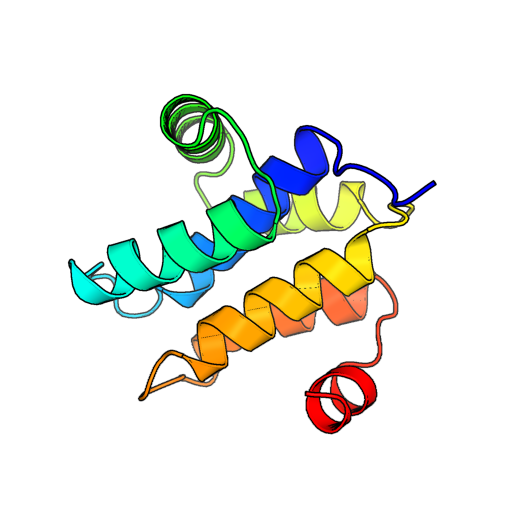
ATOM 690 C CA . LEU A 1 87 ? -1.638 2.691 -10.109 1.00 85.44 87 LEU A CA 1
ATOM 691 C C . LEU A 1 87 ? -1.084 1.593 -11.009 1.00 85.44 87 LEU A C 1
ATOM 693 O O . LEU A 1 87 ? -0.386 1.895 -11.970 1.00 85.44 87 LEU A O 1
ATOM 697 N N . SER A 1 88 ? -1.463 0.341 -10.740 1.00 80.38 88 SER A N 1
ATOM 698 C CA . SER A 1 88 ? -0.999 -0.790 -11.529 1.00 80.38 88 SER A CA 1
ATOM 699 C C . SER A 1 88 ? -1.397 -0.612 -12.998 1.00 80.38 88 SER A C 1
ATOM 701 O O . SER A 1 88 ? -0.560 -0.734 -13.875 1.00 80.38 88 SER A O 1
ATOM 703 N N . ARG A 1 89 ? -2.644 -0.220 -13.301 1.00 79.06 89 ARG A N 1
ATOM 704 C CA . ARG A 1 89 ? -3.117 0.015 -14.685 1.00 79.06 89 ARG A CA 1
ATOM 705 C C . ARG A 1 89 ? -2.438 1.175 -15.410 1.00 79.06 89 ARG A C 1
ATOM 707 O O . ARG A 1 89 ? -2.460 1.206 -16.638 1.00 79.06 89 ARG A O 1
ATOM 714 N N . MET A 1 90 ? -1.940 2.167 -14.675 1.00 77.38 90 MET A N 1
ATOM 715 C CA . MET A 1 90 ? -1.142 3.252 -15.253 1.00 77.38 90 MET A CA 1
ATOM 716 C C . MET A 1 90 ? 0.246 2.759 -15.654 1.00 77.38 90 MET A C 1
ATOM 718 O O . MET A 1 90 ? 0.944 3.438 -16.415 1.00 77.38 90 MET A O 1
ATOM 722 N N . ASP A 1 91 ? 0.655 1.599 -15.147 1.00 66.56 91 ASP A N 1
ATOM 723 C CA . ASP A 1 91 ? 1.852 0.934 -15.593 1.00 66.56 91 ASP A CA 1
ATOM 724 C C . ASP A 1 91 ? 1.604 -0.045 -16.744 1.00 66.56 91 ASP A C 1
ATOM 726 O O . ASP A 1 91 ? 0.590 -0.740 -16.823 1.00 66.56 91 ASP A O 1
ATOM 730 N N . SER A 1 92 ? 2.504 0.007 -17.726 1.00 57.38 92 SER A N 1
ATOM 731 C CA . SER A 1 92 ? 2.320 -0.676 -19.013 1.00 57.38 92 SER A CA 1
ATOM 732 C C . SER A 1 92 ? 2.699 -2.154 -18.936 1.00 57.38 92 SER A C 1
ATOM 734 O O . SER A 1 92 ? 2.372 -2.908 -19.855 1.00 57.38 92 SER A O 1
ATOM 736 N N . PHE A 1 93 ? 3.383 -2.567 -17.863 1.00 54.25 93 PHE A N 1
ATOM 737 C CA . PHE A 1 93 ? 4.005 -3.878 -17.740 1.00 54.25 93 PHE A CA 1
ATOM 738 C C . PHE A 1 93 ? 3.771 -4.488 -16.359 1.00 54.25 93 PHE A C 1
ATOM 740 O O . PHE A 1 93 ? 4.716 -4.912 -15.709 1.00 54.25 93 PHE A O 1
ATOM 747 N N . ILE A 1 94 ? 2.501 -4.609 -15.946 1.00 57.38 94 ILE A N 1
ATOM 748 C CA . ILE A 1 94 ? 2.221 -5.269 -14.671 1.00 57.38 94 ILE A CA 1
ATOM 749 C C . ILE A 1 94 ? 2.607 -6.753 -14.734 1.00 57.38 94 ILE A C 1
ATOM 751 O O . ILE A 1 94 ? 2.034 -7.509 -15.532 1.00 57.38 94 ILE A O 1
ATOM 755 N N . THR A 1 95 ? 3.511 -7.194 -13.866 1.00 60.44 95 THR A N 1
ATOM 756 C CA . THR A 1 95 ? 3.823 -8.617 -13.664 1.00 60.44 95 THR A CA 1
ATOM 757 C C . THR A 1 95 ? 2.899 -9.253 -12.619 1.00 60.44 95 THR A C 1
ATOM 759 O O . THR A 1 95 ? 2.311 -8.576 -11.782 1.00 60.44 95 THR A O 1
ATOM 762 N N . TYR A 1 96 ? 2.723 -10.581 -12.654 1.00 60.16 96 TYR A N 1
ATOM 763 C CA . TYR A 1 96 ? 1.879 -11.280 -11.668 1.00 60.16 96 TYR A CA 1
ATOM 764 C C . TYR A 1 96 ? 2.346 -11.037 -10.220 1.00 60.16 96 TYR A C 1
ATOM 766 O O . TYR A 1 96 ? 1.503 -10.912 -9.334 1.00 60.16 96 TYR A O 1
ATOM 774 N N . ASP A 1 97 ? 3.655 -10.875 -10.013 1.00 61.12 97 ASP A N 1
ATOM 775 C CA . ASP A 1 97 ? 4.272 -10.673 -8.698 1.00 61.12 97 ASP A CA 1
ATOM 776 C C . ASP A 1 97 ? 3.934 -9.292 -8.092 1.00 61.12 97 ASP A C 1
ATOM 778 O O . ASP A 1 97 ? 3.866 -9.132 -6.874 1.00 61.12 97 ASP A O 1
ATOM 782 N N . GLU A 1 98 ? 3.625 -8.287 -8.915 1.00 64.81 98 GLU A N 1
ATOM 783 C CA . GLU A 1 98 ? 3.239 -6.936 -8.461 1.00 64.81 98 GLU A CA 1
ATOM 784 C C . GLU A 1 98 ? 1.847 -6.883 -7.850 1.00 64.81 98 GLU A C 1
ATOM 786 O O . GLU A 1 98 ? 1.534 -6.035 -7.007 1.00 64.81 98 GLU A O 1
ATOM 791 N N . VAL A 1 99 ? 0.987 -7.802 -8.281 1.00 76.19 99 VAL A N 1
ATOM 792 C CA . VAL A 1 99 ? -0.411 -7.852 -7.861 1.00 76.19 99 VAL A CA 1
ATOM 793 C C . VAL A 1 99 ? -0.586 -8.691 -6.600 1.00 76.19 99 VAL A C 1
ATOM 795 O O . VAL A 1 99 ? -1.650 -8.622 -5.982 1.00 76.19 99 VAL A O 1
ATOM 798 N N . ASP A 1 100 ? 0.439 -9.429 -6.164 1.00 86.62 100 ASP A N 1
ATOM 799 C CA . ASP A 1 100 ? 0.367 -10.329 -5.008 1.00 86.62 100 ASP A CA 1
ATOM 800 C C . ASP A 1 100 ? -0.041 -9.600 -3.731 1.00 86.62 100 ASP A C 1
ATOM 802 O O . ASP A 1 100 ? -0.885 -10.088 -2.976 1.00 86.62 100 ASP A O 1
ATOM 806 N N . ILE A 1 101 ? 0.480 -8.391 -3.500 1.00 88.94 101 ILE A N 1
ATOM 807 C CA . ILE A 1 101 ? 0.097 -7.620 -2.312 1.00 88.94 101 ILE A CA 1
ATOM 808 C C . ILE A 1 101 ? -1.343 -7.103 -2.396 1.00 88.94 101 ILE A C 1
ATOM 810 O O . ILE A 1 101 ? -2.035 -7.012 -1.381 1.00 88.94 101 ILE A O 1
ATOM 814 N N . ILE A 1 102 ? -1.821 -6.798 -3.606 1.00 90.06 102 ILE A N 1
ATOM 815 C CA . ILE A 1 102 ? -3.202 -6.371 -3.854 1.00 90.06 102 ILE A CA 1
ATOM 816 C C . ILE A 1 102 ? -4.149 -7.556 -3.634 1.00 90.06 102 ILE A C 1
ATOM 818 O O . ILE A 1 102 ? -5.197 -7.393 -3.007 1.00 90.06 102 ILE A O 1
ATOM 822 N N . VAL A 1 103 ? -3.772 -8.746 -4.108 1.00 90.44 103 VAL A N 1
ATOM 823 C CA . VAL A 1 103 ? -4.509 -10.002 -3.909 1.00 90.44 103 VAL A CA 1
ATOM 824 C C . VAL A 1 103 ? -4.559 -10.357 -2.430 1.00 90.44 103 VAL A C 1
ATOM 826 O O . VAL A 1 103 ? -5.644 -10.612 -1.909 1.00 90.44 103 VAL A O 1
ATOM 829 N N . TYR A 1 104 ? -3.423 -10.288 -1.738 1.00 92.75 104 TYR A N 1
ATOM 830 C CA . TYR A 1 104 ? -3.348 -10.527 -0.301 1.00 92.75 104 TYR A CA 1
ATOM 831 C C . TYR A 1 104 ? -4.247 -9.561 0.480 1.00 92.75 104 TYR A C 1
ATOM 833 O O . TYR A 1 104 ? -5.053 -9.997 1.300 1.00 92.75 104 TYR A O 1
ATOM 841 N N . ALA A 1 105 ? -4.164 -8.255 0.205 1.00 92.69 105 ALA A N 1
ATOM 842 C CA . ALA A 1 105 ? -5.008 -7.266 0.871 1.00 92.69 105 ALA A CA 1
ATOM 843 C C . ALA A 1 105 ? -6.496 -7.503 0.596 1.00 92.69 105 ALA A C 1
ATOM 845 O O . ALA A 1 105 ? -7.322 -7.370 1.496 1.00 92.69 105 ALA A O 1
ATOM 846 N N . ALA A 1 106 ? -6.850 -7.875 -0.633 1.00 92.19 106 ALA A N 1
ATOM 847 C CA . ALA A 1 106 ? -8.226 -8.169 -0.993 1.00 92.19 106 ALA A CA 1
ATOM 848 C C . ALA A 1 106 ? -8.785 -9.390 -0.262 1.00 92.19 106 ALA A C 1
ATOM 850 O O . ALA A 1 106 ? -9.914 -9.326 0.221 1.00 92.19 106 ALA A O 1
ATOM 851 N N . ASP A 1 107 ? -7.997 -10.457 -0.142 1.00 93.25 107 ASP A N 1
ATOM 852 C CA . ASP A 1 107 ? -8.366 -11.647 0.623 1.00 93.25 107 ASP A CA 1
ATOM 853 C C . ASP A 1 107 ? -8.504 -11.320 2.118 1.00 93.25 107 ASP A C 1
ATOM 855 O O . ASP A 1 107 ? -9.560 -11.538 2.716 1.00 93.25 107 ASP A O 1
ATOM 859 N N . ALA A 1 108 ? -7.498 -10.658 2.701 1.00 93.38 108 ALA A N 1
ATOM 860 C CA . ALA A 1 108 ? -7.496 -10.265 4.109 1.00 93.38 108 ALA A CA 1
ATOM 861 C C . ALA A 1 108 ? -8.693 -9.374 4.486 1.00 93.38 108 ALA A C 1
ATOM 863 O O . ALA A 1 108 ? -9.169 -9.413 5.624 1.00 93.38 108 ALA A O 1
ATOM 864 N N . TRP A 1 109 ? -9.175 -8.556 3.550 1.00 94.88 109 TRP A N 1
ATOM 865 C CA . TRP A 1 109 ? -10.240 -7.571 3.754 1.00 94.88 109 TRP A CA 1
ATOM 866 C C . TRP A 1 109 ? -11.620 -7.998 3.241 1.00 94.88 109 TRP A C 1
ATOM 868 O O . TRP A 1 109 ? -12.562 -7.196 3.339 1.00 94.88 109 TRP A O 1
ATOM 878 N N . ASP A 1 110 ? -11.735 -9.219 2.710 1.00 92.06 110 ASP A N 1
ATOM 879 C CA . ASP A 1 110 ? -12.933 -9.760 2.056 1.00 92.06 110 ASP A CA 1
ATOM 880 C C . ASP A 1 110 ? -13.474 -8.808 0.968 1.00 92.06 110 ASP A C 1
ATOM 882 O O . ASP A 1 110 ? -14.616 -8.329 0.979 1.00 92.06 110 ASP A O 1
ATOM 886 N N . VAL A 1 111 ? -12.589 -8.426 0.045 1.00 89.88 111 VAL A N 1
ATOM 887 C CA . VAL A 1 111 ? -12.874 -7.515 -1.066 1.00 89.88 111 VAL A CA 1
ATOM 888 C C . VAL A 1 111 ? -12.822 -8.269 -2.391 1.00 89.88 111 VAL A C 1
ATOM 890 O O . VAL A 1 111 ? -11.805 -8.825 -2.788 1.00 89.88 111 VAL A O 1
ATOM 893 N N . ASN A 1 112 ? -13.919 -8.217 -3.146 1.00 86.56 112 ASN A N 1
ATOM 894 C CA . ASN A 1 112 ? -13.992 -8.851 -4.457 1.00 86.56 112 ASN A CA 1
ATOM 895 C C . ASN A 1 112 ? -13.246 -8.032 -5.529 1.00 86.56 112 ASN A C 1
ATOM 897 O O . ASN A 1 112 ? -13.784 -7.063 -6.075 1.00 86.56 112 ASN A O 1
ATOM 901 N N . LEU A 1 113 ? -12.021 -8.448 -5.864 1.00 82.12 113 LEU A N 1
ATOM 902 C CA . LEU A 1 113 ? -11.202 -7.800 -6.897 1.00 82.12 113 LEU A CA 1
ATOM 903 C C . LEU A 1 113 ? -11.863 -7.787 -8.274 1.00 82.12 113 LEU A C 1
ATOM 905 O O . LEU A 1 113 ? -11.795 -6.773 -8.962 1.00 82.12 113 LEU A O 1
ATOM 909 N N . LYS A 1 114 ? -12.549 -8.867 -8.669 1.00 78.69 114 LYS A N 1
ATOM 910 C CA . LYS A 1 114 ? -13.210 -8.941 -9.985 1.00 78.69 114 LYS A CA 1
ATOM 911 C C . LYS A 1 114 ? -14.260 -7.845 -10.137 1.00 78.69 114 LYS A C 1
ATOM 913 O O . LYS A 1 114 ? -14.380 -7.243 -11.200 1.00 78.69 114 LYS A O 1
ATOM 918 N N . GLU A 1 115 ? -15.003 -7.561 -9.069 1.00 79.69 115 GLU A N 1
ATOM 919 C CA . GLU A 1 115 ? -15.984 -6.475 -9.069 1.00 79.69 115 GLU A CA 1
ATOM 920 C C . GLU A 1 115 ? -15.309 -5.102 -9.203 1.00 79.69 115 GLU A C 1
ATOM 922 O O . GLU A 1 115 ? -15.790 -4.249 -9.949 1.00 79.69 115 GLU A O 1
ATOM 927 N N . LEU A 1 116 ? -14.186 -4.891 -8.511 1.00 75.81 116 LEU A N 1
ATOM 928 C CA . LEU A 1 116 ? -13.438 -3.634 -8.565 1.00 75.81 116 LEU A CA 1
ATOM 929 C C . LEU A 1 116 ? -12.772 -3.402 -9.923 1.00 75.81 116 LEU A C 1
ATOM 931 O O . LEU A 1 116 ? -12.769 -2.275 -10.410 1.00 75.81 116 LEU A O 1
ATOM 935 N N . MET A 1 117 ? -12.268 -4.458 -10.558 1.00 71.38 117 MET A N 1
ATOM 936 C CA . MET A 1 117 ? -11.654 -4.380 -11.883 1.00 71.38 117 MET A CA 1
ATOM 937 C C . MET A 1 117 ? -12.681 -4.114 -12.991 1.00 71.38 117 MET A C 1
ATOM 939 O O . MET A 1 117 ? -12.357 -3.443 -13.964 1.00 71.38 117 MET A O 1
ATOM 943 N N . ASN A 1 118 ? -13.923 -4.576 -12.848 1.00 63.47 118 ASN A N 1
ATOM 944 C CA . ASN A 1 118 ? -14.975 -4.333 -13.843 1.00 63.47 118 ASN A CA 1
ATOM 945 C C . ASN A 1 118 ? -15.634 -2.945 -13.735 1.00 63.47 118 ASN A C 1
ATOM 947 O O . ASN A 1 118 ? -16.431 -2.584 -14.596 1.00 63.47 118 ASN A O 1
ATOM 951 N N . LYS A 1 119 ? -15.354 -2.181 -12.670 1.00 52.97 119 LYS A N 1
ATOM 952 C CA . LYS A 1 119 ? -15.979 -0.874 -12.385 1.00 52.97 119 LYS A CA 1
ATOM 953 C C . LYS A 1 119 ? -15.086 0.340 -12.670 1.00 52.97 1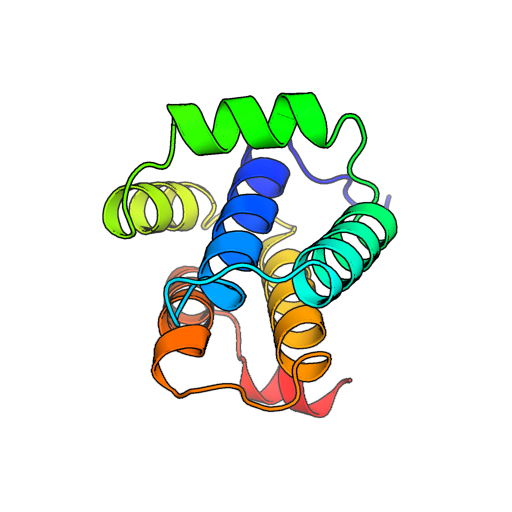19 LYS A C 1
ATOM 955 O O . LYS A 1 119 ? -15.491 1.454 -12.339 1.00 52.97 119 LYS A O 1
ATOM 960 N N . GLY A 1 120 ? -13.902 0.144 -13.241 1.00 44.69 120 GLY A N 1
ATOM 961 C CA . GLY A 1 120 ? -12.996 1.223 -13.650 1.00 44.69 120 GLY A CA 1
ATOM 962 C C . GLY A 1 120 ? -12.697 1.129 -15.125 1.00 44.69 120 GLY A C 1
ATOM 963 O O . GLY A 1 120 ? -12.706 2.189 -15.777 1.00 44.69 120 GLY A O 1
#

Mean predicted aligned error: 5.56 Å

Secondary structure (DSSP, 8-state):
---PPPHHHHHHHHHHHHHHT-TTS---HHHHHHHHHHHHHHT---HHHHHHHHHHH--SHHHHHHHHHHTTT-SSHHHHHHHHHHHHHHSS---GGGSHHHHHHHHHTT--HHHHHTT-